Protein AF-A0A7W3NU37-F1 (afdb_monomer_lite)

Foldseek 3Di:
DDPPDDDPPPVVVVVVVVVVVVVVLVVLVVVQVVQQDPLLVVVVVQQQDADPPGDHGVVVVLVDQQPDDDPVSVVVVVVSVVVVVVSVSVVGPSVVADPVRVVVSVPPD

pLDDT: mean 87.88, std 10.72, range [41.28, 96.75]

Radius of gyration: 20.72 Å; chains: 1; bounding box: 55×29×65 Å

Organism: Streptomyces murinus (NCBI:txid33900)

Secondary structure (DSSP, 8-state):
------PPPHHHHHHHHHHHHHHHHHHHHHHHHHHS-HHHHHHHHHTT---TT-SS-HHHHHH---SS-SHHHHHHHHHHHHHHHHT-GGGS--TTS-HHHHHHHHT--

Sequence (109 aa):
MNNRVLLPGVTSLARMVAALRQEENDRLHAALYEVVPYELRTEMVRLLEVPEKKRVSELERLRLGPMRVSGKAMELALDRAREVRGLGAGAADAGRVPAARMTSLAGTG

Structure (mmCIF, N/CA/C/O backbone):
data_AF-A0A7W3NU37-F1
#
_entry.id   AF-A0A7W3NU37-F1
#
loop_
_atom_site.group_PDB
_atom_site.id
_atom_site.type_symbol
_atom_site.label_atom_id
_atom_site.label_alt_id
_atom_site.label_comp_id
_atom_site.label_asym_id
_atom_site.label_entity_id
_atom_site.label_seq_id
_atom_site.pdbx_PDB_ins_code
_atom_site.Cartn_x
_atom_site.Cartn_y
_atom_site.Cartn_z
_atom_site.occupancy
_atom_site.B_iso_or_equiv
_atom_site.auth_seq_id
_atom_site.auth_comp_id
_atom_site.auth_asym_id
_atom_site.auth_atom_id
_atom_site.pdbx_PDB_model_num
ATOM 1 N N . MET A 1 1 ? 36.661 -6.093 -38.176 1.00 41.28 1 MET A N 1
ATOM 2 C CA . MET A 1 1 ? 35.855 -4.853 -38.227 1.00 41.28 1 MET A CA 1
ATOM 3 C C . MET A 1 1 ? 35.397 -4.547 -36.814 1.00 41.28 1 MET A C 1
ATOM 5 O O . MET A 1 1 ? 34.793 -5.403 -36.186 1.00 41.28 1 MET A O 1
ATOM 9 N N . ASN A 1 2 ? 35.813 -3.404 -36.274 1.00 49.44 2 ASN A N 1
ATOM 10 C CA . ASN A 1 2 ? 35.643 -3.064 -34.864 1.00 49.44 2 ASN A CA 1
ATOM 11 C C . ASN A 1 2 ? 34.297 -2.338 -34.695 1.00 49.44 2 ASN A C 1
ATOM 13 O O . ASN A 1 2 ? 34.193 -1.168 -35.061 1.00 49.44 2 ASN A O 1
ATOM 17 N N . ASN A 1 3 ? 33.266 -3.015 -34.180 1.00 55.25 3 ASN A N 1
ATOM 18 C CA . ASN A 1 3 ? 31.967 -2.400 -33.878 1.00 55.25 3 ASN A CA 1
ATOM 19 C C . ASN A 1 3 ? 32.089 -1.521 -32.617 1.00 55.25 3 ASN A C 1
ATOM 21 O O . ASN A 1 3 ? 31.663 -1.898 -31.528 1.00 55.25 3 ASN A O 1
ATOM 25 N N . ARG A 1 4 ? 32.704 -0.338 -32.739 1.00 48.41 4 ARG A N 1
ATOM 26 C CA . ARG A 1 4 ? 32.594 0.704 -31.707 1.00 48.41 4 ARG A CA 1
ATOM 27 C C . ARG A 1 4 ? 31.221 1.350 -31.836 1.00 48.41 4 ARG A C 1
ATOM 29 O O . ARG A 1 4 ? 31.026 2.238 -32.660 1.00 48.41 4 ARG A O 1
ATOM 36 N N . VAL A 1 5 ? 30.273 0.888 -31.028 1.00 66.25 5 VAL A N 1
ATOM 37 C CA . VAL A 1 5 ? 28.987 1.570 -30.871 1.00 66.25 5 VAL A CA 1
ATOM 38 C C . VAL A 1 5 ? 29.257 2.881 -30.135 1.00 66.25 5 VAL A C 1
ATOM 40 O O . VAL A 1 5 ? 29.690 2.874 -28.983 1.00 66.25 5 VAL A O 1
ATOM 43 N N . LEU A 1 6 ? 29.050 4.010 -30.815 1.00 73.25 6 LEU A N 1
ATOM 44 C CA . LEU A 1 6 ? 29.024 5.318 -30.168 1.00 73.25 6 LEU A CA 1
ATOM 45 C C . LEU A 1 6 ? 27.782 5.364 -29.278 1.00 73.25 6 LEU A C 1
ATOM 47 O O . LEU A 1 6 ? 26.655 5.332 -29.772 1.00 73.25 6 LEU A O 1
ATOM 51 N N . LEU A 1 7 ? 27.994 5.398 -27.964 1.00 74.88 7 LEU A N 1
ATOM 52 C CA . LEU A 1 7 ? 26.902 5.593 -27.023 1.00 74.88 7 LEU A CA 1
ATOM 53 C C . LEU A 1 7 ? 26.331 7.005 -27.210 1.00 74.88 7 LEU A C 1
ATOM 55 O O . LEU A 1 7 ? 27.097 7.957 -27.391 1.00 74.88 7 LEU A O 1
ATOM 59 N N . PRO A 1 8 ? 25.001 7.167 -27.160 1.00 81.69 8 PRO A N 1
ATOM 60 C CA . PRO A 1 8 ? 24.405 8.489 -27.163 1.00 81.69 8 PRO A CA 1
ATOM 61 C C . PRO A 1 8 ? 24.831 9.254 -25.903 1.00 81.69 8 PRO A C 1
ATOM 63 O O . PRO A 1 8 ? 25.243 8.658 -24.905 1.00 81.69 8 PRO A O 1
ATOM 66 N N . GLY A 1 9 ? 24.733 10.586 -25.944 1.00 90.12 9 GLY A N 1
ATOM 67 C CA . GLY A 1 9 ? 25.118 11.437 -24.814 1.00 90.12 9 GLY A CA 1
ATOM 68 C C . GLY A 1 9 ? 24.467 10.997 -23.495 1.00 90.12 9 GLY A C 1
ATOM 69 O O . GLY A 1 9 ? 23.363 10.451 -23.488 1.00 90.12 9 GLY A O 1
ATOM 70 N N . VAL A 1 10 ? 25.143 11.255 -22.370 1.00 89.88 10 VAL A N 1
ATOM 71 C CA . VAL A 1 10 ? 24.772 10.762 -21.024 1.00 89.88 10 VAL A CA 1
ATOM 72 C C . VAL A 1 10 ? 23.299 11.009 -20.673 1.00 89.88 10 VAL A C 1
ATOM 74 O O . VAL A 1 10 ? 22.647 10.146 -20.091 1.00 89.88 10 VAL A O 1
ATOM 77 N N . THR A 1 11 ? 22.740 12.151 -21.071 1.00 90.56 11 THR A N 1
ATOM 78 C CA . THR A 1 11 ? 21.328 12.498 -20.841 1.00 90.56 11 THR A CA 1
ATOM 79 C C . THR A 1 11 ? 20.357 11.610 -21.622 1.00 90.56 11 THR A C 1
ATOM 81 O O . THR A 1 11 ? 19.304 11.236 -21.104 1.00 90.56 11 THR A O 1
ATOM 84 N N . SER A 1 12 ? 20.711 11.238 -22.852 1.00 92.00 12 SER A N 1
ATOM 85 C CA . SER A 1 12 ? 19.930 10.322 -23.685 1.00 92.00 12 SER A CA 1
ATOM 86 C C . SER A 1 12 ? 19.976 8.901 -23.120 1.00 92.00 12 SER A C 1
ATOM 88 O O . SER A 1 12 ? 18.936 8.257 -22.973 1.00 92.00 12 SER A O 1
ATOM 90 N N . LEU A 1 13 ? 21.158 8.451 -22.683 1.00 92.44 13 LEU A N 1
ATOM 91 C CA . LEU A 1 13 ? 21.305 7.158 -22.017 1.00 92.44 13 LEU A CA 1
ATOM 92 C C . LEU A 1 13 ? 20.491 7.089 -20.716 1.00 92.44 13 LEU A C 1
ATOM 94 O O . LEU A 1 13 ? 19.758 6.125 -20.505 1.00 92.44 13 LEU A O 1
ATOM 98 N N . ALA A 1 14 ? 20.561 8.125 -19.876 1.00 93.81 14 ALA A N 1
ATOM 99 C CA . ALA A 1 14 ? 19.796 8.191 -18.632 1.00 93.81 14 ALA A CA 1
ATOM 100 C C . ALA A 1 14 ? 18.281 8.094 -18.879 1.00 93.81 14 ALA A C 1
ATOM 102 O O . ALA A 1 14 ? 17.589 7.363 -18.170 1.00 93.81 14 ALA A O 1
ATOM 103 N N . ARG A 1 15 ? 17.771 8.774 -19.915 1.00 94.19 15 ARG A N 1
ATOM 104 C CA . ARG A 1 15 ? 16.354 8.711 -20.300 1.00 94.19 15 ARG A CA 1
ATOM 105 C C . ARG A 1 15 ? 15.943 7.311 -20.757 1.00 94.19 15 ARG A C 1
ATOM 107 O O . ARG A 1 15 ? 14.896 6.836 -20.333 1.00 94.19 15 ARG A O 1
ATOM 114 N N . MET A 1 16 ? 16.757 6.644 -21.577 1.00 94.75 16 MET A N 1
ATOM 115 C CA . MET A 1 16 ? 16.470 5.271 -22.014 1.00 94.75 16 MET A CA 1
ATOM 116 C C . MET A 1 16 ? 16.464 4.287 -20.842 1.00 94.75 16 MET A C 1
ATOM 118 O O . MET A 1 16 ? 15.557 3.467 -20.736 1.00 94.75 16 MET A O 1
ATOM 122 N N . VAL A 1 17 ? 17.429 4.399 -19.925 1.00 94.94 17 VAL A N 1
ATOM 123 C CA . VAL A 1 17 ? 17.467 3.562 -18.716 1.00 94.94 17 VAL A CA 1
ATOM 124 C C . VAL A 1 17 ? 16.243 3.813 -17.834 1.00 94.94 17 VAL A C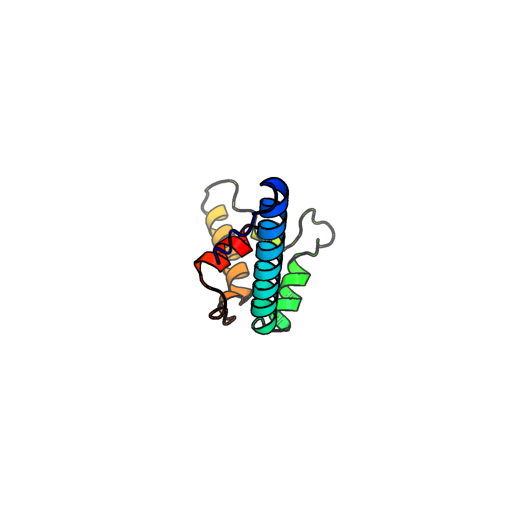 1
ATOM 126 O O . VAL A 1 17 ? 15.669 2.862 -17.311 1.00 94.94 17 VAL A O 1
ATOM 129 N N . ALA A 1 18 ? 15.827 5.071 -17.670 1.00 93.69 18 ALA A N 1
ATOM 130 C CA . ALA A 1 18 ? 14.624 5.408 -16.914 1.00 93.69 18 ALA A CA 1
ATOM 131 C C . ALA A 1 18 ? 13.359 4.819 -17.557 1.00 93.69 18 ALA A C 1
ATOM 133 O O . ALA A 1 18 ? 12.553 4.220 -16.852 1.00 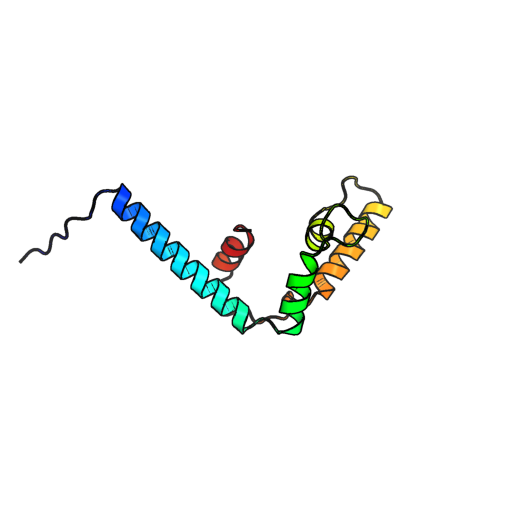93.69 18 ALA A O 1
ATOM 134 N N . ALA A 1 19 ? 13.220 4.924 -18.882 1.00 95.81 19 ALA A N 1
ATOM 135 C CA . ALA A 1 19 ? 12.092 4.354 -19.616 1.00 95.81 19 ALA A CA 1
ATOM 136 C C . ALA A 1 19 ? 12.025 2.827 -19.468 1.00 95.81 19 ALA A C 1
ATOM 138 O O . ALA A 1 19 ? 10.974 2.294 -19.128 1.00 95.81 19 ALA A O 1
ATOM 139 N N . LEU A 1 20 ? 13.159 2.135 -19.624 1.00 95.81 20 LEU A N 1
ATOM 140 C CA . LEU A 1 20 ? 13.217 0.686 -19.435 1.00 95.81 20 LEU A CA 1
ATOM 141 C C . LEU A 1 20 ? 12.852 0.291 -17.998 1.00 95.81 20 LEU A C 1
ATOM 143 O O . LEU A 1 20 ? 12.089 -0.642 -17.786 1.00 95.81 20 LEU A O 1
ATOM 147 N N . ARG A 1 21 ? 13.357 1.016 -16.992 1.00 91.44 21 ARG A N 1
ATOM 148 C CA . ARG A 1 21 ? 12.995 0.761 -15.587 1.00 91.44 21 ARG A CA 1
ATOM 149 C C . ARG A 1 21 ? 11.502 0.947 -15.331 1.00 91.44 21 ARG A C 1
ATOM 151 O O . ARG A 1 21 ? 10.946 0.176 -14.554 1.00 91.44 21 ARG A O 1
ATOM 158 N N . GLN A 1 22 ? 10.882 1.946 -15.957 1.00 92.19 22 GLN A N 1
ATOM 159 C CA . GLN A 1 22 ? 9.442 2.156 -15.855 1.00 92.19 22 GLN A CA 1
ATOM 160 C C . GLN A 1 22 ? 8.678 0.983 -16.472 1.00 92.19 22 GLN A C 1
ATOM 162 O O . GLN A 1 22 ? 7.817 0.417 -15.813 1.00 92.19 22 GLN A O 1
ATOM 167 N N . GLU A 1 23 ? 9.064 0.549 -17.671 1.00 95.44 23 GLU A N 1
ATOM 168 C CA . GLU A 1 23 ? 8.434 -0.589 -18.342 1.00 95.44 23 GLU A CA 1
ATOM 169 C C . GLU A 1 23 ? 8.550 -1.882 -17.515 1.00 95.44 23 GLU A C 1
ATOM 171 O O . GLU A 1 23 ? 7.573 -2.609 -17.344 1.00 95.44 23 GLU A O 1
ATOM 176 N N . GLU A 1 24 ? 9.721 -2.158 -16.931 1.00 92.50 24 GLU A N 1
ATOM 177 C CA . GLU A 1 24 ? 9.886 -3.299 -16.022 1.00 92.50 24 GLU A CA 1
ATOM 178 C C . GLU A 1 24 ? 9.015 -3.178 -14.763 1.00 92.50 24 GLU A C 1
ATOM 180 O O . GLU A 1 24 ? 8.490 -4.181 -14.280 1.00 92.50 24 GLU A O 1
ATOM 185 N N . ASN A 1 25 ? 8.865 -1.973 -14.202 1.00 91.50 25 ASN A N 1
ATOM 186 C CA . ASN A 1 25 ? 7.974 -1.757 -13.061 1.00 91.50 25 ASN A CA 1
ATOM 187 C C . ASN A 1 25 ? 6.517 -2.033 -13.450 1.00 91.50 25 ASN A C 1
ATOM 189 O O . ASN A 1 25 ? 5.834 -2.759 -12.729 1.00 91.50 25 ASN A O 1
ATOM 193 N N . ASP A 1 26 ? 6.069 -1.534 -14.601 1.00 92.94 26 ASP A N 1
ATOM 194 C CA . ASP A 1 26 ? 4.710 -1.747 -15.105 1.00 92.94 26 ASP A CA 1
ATOM 195 C C . ASP A 1 26 ? 4.425 -3.247 -15.305 1.00 92.94 26 ASP A C 1
ATOM 197 O O . ASP A 1 26 ? 3.375 -3.746 -14.895 1.00 92.94 26 ASP A O 1
ATOM 201 N N . ARG A 1 27 ? 5.392 -4.012 -15.835 1.00 92.88 27 ARG A N 1
ATOM 202 C CA . ARG A 1 27 ? 5.269 -5.477 -15.963 1.00 92.88 27 ARG A CA 1
ATOM 203 C C . ARG A 1 27 ? 5.162 -6.187 -14.613 1.00 92.88 27 ARG A C 1
ATOM 205 O O . ARG A 1 27 ? 4.416 -7.160 -14.500 1.00 92.88 27 ARG A O 1
ATOM 212 N N . LEU A 1 28 ? 5.878 -5.727 -13.586 1.00 92.56 28 LEU A N 1
ATOM 213 C CA . LEU A 1 28 ? 5.753 -6.289 -12.237 1.00 92.56 28 LEU A CA 1
ATOM 214 C C . LEU A 1 28 ? 4.404 -5.942 -11.597 1.00 92.56 28 LEU A C 1
ATOM 216 O O . LEU A 1 28 ? 3.804 -6.807 -10.963 1.00 92.56 28 LEU A O 1
ATOM 220 N N . HIS A 1 29 ? 3.899 -4.722 -11.797 1.00 91.44 29 HIS A N 1
ATOM 221 C CA . HIS A 1 29 ? 2.550 -4.347 -11.372 1.00 91.44 29 HIS A CA 1
ATOM 222 C C . HIS A 1 29 ? 1.484 -5.212 -12.051 1.00 91.44 29 HIS A C 1
ATOM 224 O O . HIS A 1 29 ? 0.589 -5.709 -11.370 1.00 91.44 29 HIS A O 1
ATOM 230 N N . ALA A 1 30 ? 1.612 -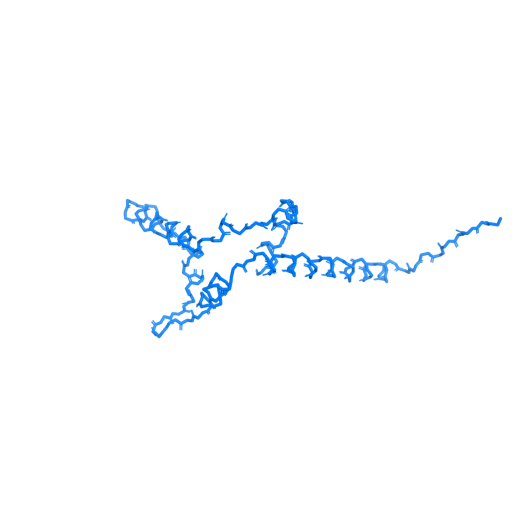5.459 -13.357 1.00 92.38 30 ALA A N 1
ATOM 231 C CA . ALA A 1 30 ? 0.718 -6.356 -14.083 1.00 92.38 30 ALA A CA 1
ATOM 232 C C . ALA A 1 30 ? 0.784 -7.790 -13.534 1.00 92.38 30 ALA A C 1
ATOM 234 O O . ALA A 1 30 ? -0.248 -8.397 -13.269 1.00 92.38 30 ALA A O 1
ATOM 235 N N . ALA A 1 31 ? 1.985 -8.315 -13.272 1.00 91.50 31 ALA A N 1
ATOM 236 C CA . ALA A 1 31 ? 2.145 -9.642 -12.679 1.00 91.50 31 ALA A CA 1
ATOM 237 C C . ALA A 1 31 ? 1.484 -9.760 -11.293 1.00 91.50 31 ALA A C 1
ATOM 239 O O . ALA A 1 31 ? 0.897 -10.798 -10.998 1.00 91.50 31 ALA A O 1
ATOM 240 N N . LEU A 1 32 ? 1.549 -8.712 -10.461 1.00 90.50 32 LEU A N 1
ATOM 241 C CA . LEU A 1 32 ? 0.830 -8.665 -9.182 1.00 90.50 32 LEU A CA 1
ATOM 242 C C . LEU A 1 32 ? -0.682 -8.600 -9.390 1.00 90.50 32 LEU A C 1
ATOM 244 O O . LEU A 1 32 ? -1.424 -9.297 -8.709 1.00 90.50 32 LEU A O 1
ATOM 248 N N . TYR A 1 33 ? -1.147 -7.785 -10.333 1.00 91.06 33 TYR A N 1
ATOM 249 C CA . TYR A 1 33 ? -2.571 -7.640 -10.608 1.00 91.06 33 TYR A CA 1
ATOM 250 C C . TYR A 1 33 ? -3.233 -8.980 -10.962 1.00 91.06 33 TYR A C 1
ATOM 252 O O . TYR A 1 33 ? -4.320 -9.266 -10.460 1.00 91.06 33 TYR A O 1
ATOM 260 N N . GLU A 1 34 ? -2.558 -9.808 -11.765 1.00 91.06 34 GLU A N 1
ATOM 261 C CA . GLU A 1 34 ? -3.041 -11.131 -12.185 1.00 91.06 34 GLU A CA 1
ATOM 262 C C . GLU A 1 34 ? -3.228 -12.112 -11.017 1.00 91.06 34 GLU A C 1
ATOM 264 O O . GLU A 1 34 ? -4.174 -12.896 -11.016 1.00 91.06 34 GLU A O 1
ATOM 269 N N . VAL A 1 35 ? -2.352 -12.070 -10.007 1.00 90.94 35 VAL A N 1
ATOM 270 C CA . VAL A 1 35 ? -2.379 -13.020 -8.876 1.00 90.94 35 VAL A CA 1
ATOM 271 C C . VAL A 1 35 ? -3.254 -12.560 -7.709 1.00 90.94 35 VAL A C 1
ATOM 273 O O . VAL A 1 35 ? -3.548 -13.345 -6.809 1.00 90.94 35 VAL A O 1
ATOM 276 N N . VAL A 1 36 ? -3.669 -11.292 -7.693 1.00 91.38 36 VAL A N 1
ATOM 277 C CA . VAL A 1 36 ? -4.514 -10.729 -6.632 1.00 91.38 36 VAL A CA 1
ATOM 278 C C . VAL A 1 36 ? -5.988 -11.048 -6.927 1.00 91.38 36 VAL A C 1
ATOM 280 O O . VAL A 1 36 ? -6.488 -10.648 -7.977 1.00 91.38 36 VAL A O 1
ATOM 283 N N . PRO A 1 37 ? -6.728 -11.712 -6.016 1.00 91.75 37 PRO A N 1
ATOM 284 C CA . PRO A 1 37 ? -8.151 -12.003 -6.207 1.00 91.75 37 PRO A CA 1
ATOM 285 C C . PRO A 1 37 ? -9.000 -10.749 -6.443 1.00 91.75 37 PRO A C 1
ATOM 287 O O . PRO A 1 37 ? -8.697 -9.667 -5.936 1.00 91.75 37 PRO A O 1
ATOM 290 N N . TYR A 1 38 ? -10.101 -10.890 -7.184 1.00 92.00 38 TYR A N 1
ATOM 291 C CA . TYR A 1 38 ? -10.983 -9.768 -7.520 1.00 92.00 38 TYR A CA 1
ATOM 292 C C . TYR A 1 38 ? -11.558 -9.071 -6.279 1.00 92.00 38 TYR A C 1
ATOM 294 O O . TYR A 1 38 ? -11.634 -7.841 -6.227 1.00 92.00 38 TYR A O 1
ATOM 302 N N . GLU A 1 39 ? -11.916 -9.853 -5.267 1.00 92.56 39 GLU A N 1
ATOM 303 C CA . GLU A 1 39 ? -12.453 -9.382 -3.996 1.00 92.56 39 GLU A CA 1
ATOM 304 C C . GLU A 1 39 ? -11.428 -8.496 -3.290 1.00 92.56 39 GLU A C 1
ATOM 306 O O . GLU A 1 39 ? -11.746 -7.382 -2.879 1.00 92.56 39 GLU A O 1
ATOM 311 N N . LEU A 1 40 ? -10.171 -8.948 -3.246 1.00 92.94 40 LEU A N 1
ATOM 312 C CA . LEU A 1 40 ? -9.069 -8.185 -2.676 1.00 92.94 40 LEU A CA 1
ATOM 313 C C . LEU A 1 40 ? -8.814 -6.899 -3.468 1.00 92.94 40 LEU A C 1
ATOM 315 O O . LEU A 1 40 ? -8.664 -5.842 -2.866 1.00 92.94 40 LEU A O 1
ATOM 319 N N . ARG A 1 41 ? -8.823 -6.945 -4.807 1.00 92.56 41 ARG A N 1
ATOM 320 C CA . ARG A 1 41 ? -8.681 -5.730 -5.633 1.00 92.56 41 ARG A CA 1
ATOM 321 C C . ARG A 1 41 ? -9.770 -4.705 -5.326 1.00 92.56 41 ARG A C 1
ATOM 323 O O . ARG A 1 41 ? -9.471 -3.525 -5.169 1.00 92.56 41 ARG A O 1
ATOM 330 N N . THR A 1 42 ? -11.016 -5.160 -5.221 1.00 94.06 42 THR A N 1
ATOM 331 C CA . THR A 1 42 ? -12.162 -4.299 -4.907 1.00 94.06 42 THR A CA 1
ATOM 332 C C . THR A 1 42 ? -12.005 -3.674 -3.526 1.00 94.06 42 THR A C 1
ATOM 334 O O . THR A 1 42 ? -12.200 -2.471 -3.366 1.00 94.06 42 THR A O 1
ATOM 337 N N . GLU A 1 43 ? -11.589 -4.467 -2.541 1.00 94.06 43 GLU A N 1
ATOM 338 C CA . GLU A 1 43 ? -11.349 -3.977 -1.188 1.00 94.06 43 GLU A CA 1
ATOM 339 C C . GLU A 1 43 ? -10.194 -2.967 -1.141 1.00 94.06 43 GLU A C 1
ATOM 341 O O . GLU A 1 43 ? -10.323 -1.920 -0.514 1.00 94.06 43 GLU A O 1
ATOM 346 N N . MET A 1 44 ? -9.101 -3.197 -1.880 1.00 93.38 44 MET A N 1
ATOM 347 C CA . MET A 1 44 ? -8.001 -2.228 -1.978 1.00 93.38 44 MET A CA 1
ATOM 348 C C . MET A 1 44 ? -8.453 -0.885 -2.564 1.00 93.38 44 MET A C 1
ATOM 350 O O . MET A 1 44 ? -8.010 0.159 -2.091 1.00 93.38 44 MET A O 1
ATOM 354 N N . VAL A 1 45 ? -9.340 -0.893 -3.565 1.00 95.12 45 VAL A N 1
ATOM 355 C CA . VAL A 1 45 ? -9.905 0.342 -4.134 1.00 95.12 45 VAL A CA 1
ATOM 356 C C . VAL A 1 45 ? -10.798 1.053 -3.118 1.00 95.12 45 VAL A C 1
ATOM 358 O O . VAL A 1 45 ? -10.668 2.263 -2.950 1.00 95.12 45 VAL A O 1
ATOM 361 N N . ARG A 1 46 ? -11.644 0.318 -2.385 1.00 95.38 46 ARG A N 1
ATOM 362 C CA . ARG A 1 46 ? -12.492 0.891 -1.324 1.00 95.38 46 ARG A CA 1
ATOM 363 C C . ARG A 1 46 ? -11.686 1.583 -0.236 1.00 95.38 46 ARG A C 1
ATOM 365 O O . ARG A 1 46 ? -12.127 2.597 0.294 1.00 95.38 46 ARG A O 1
ATOM 372 N N . LEU A 1 47 ? -10.481 1.095 0.069 1.00 95.75 47 LEU A N 1
ATOM 373 C CA . LEU A 1 47 ? -9.628 1.746 1.063 1.00 95.75 47 LEU A CA 1
ATOM 374 C C . LEU A 1 47 ? -9.239 3.186 0.680 1.00 95.75 47 LEU A C 1
ATOM 376 O O . LEU A 1 47 ? -8.841 3.963 1.547 1.00 95.75 47 LEU A O 1
ATOM 380 N N . LEU A 1 48 ? -9.341 3.559 -0.598 1.00 95.94 48 LEU A N 1
ATOM 381 C CA . LEU A 1 48 ? -9.064 4.916 -1.070 1.00 95.94 48 LEU A CA 1
ATOM 382 C C . LEU A 1 48 ? -10.224 5.887 -0.810 1.00 95.94 48 LEU A C 1
ATOM 384 O O . LEU A 1 48 ? -10.027 7.100 -0.888 1.00 95.94 48 LEU A O 1
ATOM 388 N N . GLU A 1 49 ? -11.413 5.383 -0.478 1.00 96.12 49 GLU A N 1
ATOM 389 C CA . GLU A 1 49 ? -12.583 6.207 -0.196 1.00 96.12 49 GLU A CA 1
ATOM 390 C C . GLU A 1 49 ? -12.421 6.965 1.126 1.00 96.12 49 GLU A C 1
ATOM 392 O O . GLU A 1 49 ? -11.874 6.458 2.109 1.00 96.12 49 GLU A O 1
ATOM 397 N N . VAL A 1 50 ? -12.919 8.203 1.150 1.00 96.75 50 VAL A N 1
ATOM 398 C CA . VAL A 1 50 ? -13.050 9.005 2.370 1.00 96.75 50 VAL A CA 1
ATOM 399 C C . VAL A 1 50 ? -14.500 8.892 2.835 1.00 96.75 50 VAL A C 1
ATOM 401 O O . VAL A 1 50 ? -15.381 9.435 2.163 1.00 96.75 50 VAL A O 1
ATOM 404 N N . PRO A 1 51 ? -14.780 8.216 3.965 1.00 93.31 51 PRO A N 1
ATOM 405 C CA . P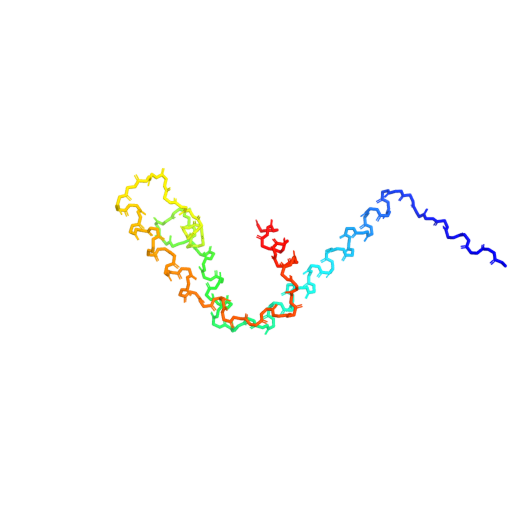RO A 1 51 ? -16.147 8.094 4.450 1.00 93.31 51 PRO A CA 1
ATOM 406 C C . PRO A 1 51 ? -16.753 9.455 4.783 1.00 93.31 51 PRO A C 1
ATOM 408 O O . PRO A 1 51 ? -16.047 10.400 5.161 1.00 93.31 51 PRO A O 1
ATOM 411 N N . GLU A 1 52 ? -18.082 9.541 4.738 1.00 93.56 52 GLU A N 1
ATOM 412 C CA . GLU A 1 52 ? -18.780 10.753 5.153 1.00 93.56 52 GLU A CA 1
ATOM 413 C C . GLU A 1 52 ? -18.340 11.196 6.554 1.00 93.56 52 GLU A C 1
ATOM 415 O O . GLU A 1 52 ? -18.232 10.403 7.494 1.00 93.56 52 GLU A O 1
ATOM 420 N N . LYS A 1 53 ? -18.104 12.505 6.701 1.00 92.94 53 LYS A N 1
ATOM 421 C CA . LYS A 1 53 ? -17.681 13.141 7.961 1.00 92.94 53 LYS A CA 1
ATOM 422 C C . LYS A 1 53 ? -16.285 12.711 8.448 1.00 92.94 53 LYS A C 1
ATOM 424 O O . LYS A 1 53 ? -15.918 13.024 9.583 1.00 92.94 53 LYS A O 1
ATOM 429 N N . LYS A 1 54 ? -15.481 12.039 7.617 1.00 93.56 54 LYS A N 1
ATOM 430 C CA . LYS A 1 54 ? -14.050 11.792 7.860 1.00 93.56 54 LYS A CA 1
ATOM 431 C C . LYS A 1 54 ? -13.189 12.723 7.004 1.00 93.56 54 LYS A C 1
ATOM 433 O O . LYS A 1 54 ? -13.648 13.300 6.027 1.00 93.56 54 LYS A O 1
ATOM 438 N N . ARG A 1 55 ? -11.936 12.917 7.428 1.00 93.69 55 ARG A N 1
ATOM 439 C CA . ARG A 1 55 ? -10.946 13.771 6.738 1.00 93.69 55 ARG A CA 1
ATOM 440 C C . ARG A 1 55 ? -9.892 12.985 5.964 1.00 93.69 55 ARG A C 1
ATOM 442 O O . ARG A 1 55 ? -9.140 13.580 5.205 1.00 93.69 55 ARG A O 1
ATOM 449 N N . VAL A 1 56 ? -9.797 11.687 6.220 1.00 94.88 56 VAL A N 1
ATOM 450 C CA . VAL A 1 56 ? -8.772 10.800 5.671 1.00 94.88 56 VAL A CA 1
ATOM 451 C C . VAL A 1 56 ? -9.445 9.532 5.175 1.00 94.88 56 VAL A C 1
ATOM 453 O O . VAL A 1 56 ? -10.501 9.161 5.698 1.00 94.88 56 VAL A O 1
ATOM 456 N N . SER A 1 57 ? -8.843 8.898 4.173 1.00 96.44 57 SER A N 1
ATOM 457 C CA . SER A 1 57 ? -9.320 7.620 3.659 1.00 96.44 57 SER A CA 1
ATOM 458 C C . SER A 1 57 ? -9.105 6.497 4.669 1.00 96.44 57 SER A C 1
ATOM 460 O O . SER A 1 57 ? -8.340 6.631 5.634 1.00 96.44 57 SER A O 1
ATOM 462 N N . GLU A 1 58 ? -9.764 5.367 4.437 1.00 95.56 58 GLU A N 1
ATOM 463 C CA . GLU A 1 58 ? -9.547 4.153 5.224 1.00 95.56 58 GLU A CA 1
ATOM 464 C C . GLU A 1 58 ? -8.072 3.710 5.158 1.00 95.56 58 GLU A C 1
ATOM 466 O O . GLU A 1 58 ? -7.479 3.384 6.187 1.00 95.56 58 GLU A O 1
ATOM 471 N N . LEU A 1 59 ? -7.440 3.794 3.978 1.00 95.19 59 LEU A N 1
ATOM 472 C CA . LEU A 1 59 ? -6.018 3.502 3.782 1.00 95.19 59 LEU A CA 1
ATOM 473 C C . LEU A 1 59 ? -5.138 4.391 4.663 1.00 95.19 59 LEU A C 1
ATOM 475 O O . LEU A 1 59 ? -4.241 3.897 5.346 1.00 95.19 59 LEU A O 1
ATOM 479 N N . GLU A 1 60 ? -5.394 5.697 4.668 1.00 94.44 60 GLU A N 1
ATOM 480 C CA . GLU A 1 60 ? -4.612 6.636 5.467 1.00 94.44 60 GLU A CA 1
ATOM 481 C C . GLU A 1 60 ? -4.822 6.396 6.969 1.00 94.44 60 GLU A C 1
ATOM 483 O O . GLU A 1 60 ? -3.851 6.381 7.725 1.00 94.44 60 GLU A O 1
ATOM 488 N N . ARG A 1 61 ? -6.048 6.076 7.417 1.00 93.38 61 ARG A N 1
ATOM 489 C CA . ARG A 1 61 ? -6.281 5.644 8.808 1.00 93.38 61 ARG A CA 1
ATOM 490 C C . ARG A 1 61 ? -5.432 4.419 9.161 1.00 93.38 61 ARG A C 1
ATOM 492 O O . ARG A 1 61 ? -4.833 4.389 10.234 1.00 93.38 61 ARG A O 1
ATOM 499 N N . LEU A 1 62 ? -5.381 3.412 8.289 1.00 93.69 62 LEU A N 1
ATOM 500 C CA . LEU A 1 62 ? -4.606 2.192 8.531 1.00 93.69 62 LEU A CA 1
ATOM 501 C C . LEU A 1 62 ? -3.088 2.451 8.543 1.00 93.69 62 LEU A C 1
ATOM 503 O O . LEU A 1 62 ? -2.359 1.758 9.262 1.00 93.69 62 LEU A O 1
ATOM 507 N N . ARG A 1 63 ? -2.601 3.454 7.800 1.00 89.88 63 ARG A N 1
ATOM 508 C CA . ARG A 1 63 ? -1.185 3.869 7.787 1.00 89.88 63 ARG A CA 1
ATOM 509 C C . ARG A 1 63 ? -0.784 4.667 9.026 1.00 89.88 63 ARG A C 1
ATOM 511 O O . ARG A 1 63 ? 0.337 4.504 9.508 1.00 89.88 63 ARG A O 1
ATOM 518 N N . LEU A 1 64 ? -1.677 5.501 9.556 1.00 86.62 64 LEU A N 1
ATOM 519 C CA . LEU A 1 64 ? -1.391 6.358 10.705 1.00 86.62 64 LEU A CA 1
ATOM 520 C C . LEU A 1 64 ? -1.254 5.534 11.997 1.00 86.62 64 LEU A C 1
ATOM 522 O O . LEU A 1 64 ? -2.207 4.959 12.521 1.00 86.62 64 LEU A O 1
ATOM 526 N N . GLY A 1 65 ? -0.029 5.474 12.523 1.00 74.31 65 GLY A N 1
ATOM 527 C CA . GLY A 1 65 ? 0.273 4.837 13.804 1.00 74.31 65 GLY A CA 1
ATOM 528 C C . GLY A 1 65 ? -0.171 5.669 15.019 1.00 74.31 65 GLY A C 1
ATOM 529 O O . GLY A 1 65 ? -0.496 6.853 14.894 1.00 74.31 65 GLY A O 1
ATOM 530 N N . PRO A 1 66 ? -0.165 5.078 16.227 1.00 73.69 66 PRO A N 1
ATOM 531 C CA . PRO A 1 66 ? -0.471 5.806 17.454 1.00 73.69 66 PRO A CA 1
ATOM 532 C C . PRO A 1 66 ? 0.553 6.923 17.707 1.00 73.69 66 PRO A C 1
ATOM 534 O O . PRO A 1 66 ? 1.756 6.678 17.736 1.00 73.69 66 PRO A O 1
ATOM 537 N N . MET A 1 67 ? 0.081 8.147 17.961 1.00 76.12 67 MET A N 1
ATOM 538 C CA . MET A 1 67 ? 0.957 9.299 18.243 1.00 76.12 67 MET A CA 1
ATOM 539 C C . MET A 1 67 ? 1.530 9.315 19.674 1.00 76.12 67 MET A C 1
ATOM 541 O O . MET A 1 67 ? 2.402 10.124 19.981 1.00 76.12 67 MET A O 1
ATOM 545 N N . ARG A 1 68 ? 1.034 8.457 20.576 1.00 80.00 68 ARG A N 1
ATOM 546 C CA . ARG A 1 68 ? 1.487 8.346 21.973 1.00 80.00 68 ARG A CA 1
ATOM 547 C C . ARG A 1 68 ? 1.508 6.888 22.419 1.00 80.00 68 ARG A C 1
ATOM 549 O O . ARG A 1 68 ? 0.613 6.129 22.060 1.00 80.00 68 ARG A O 1
ATOM 556 N N . VAL A 1 69 ? 2.487 6.520 23.244 1.00 82.94 69 VAL A N 1
ATOM 557 C CA . VAL A 1 69 ? 2.596 5.173 23.822 1.00 82.94 69 VAL A CA 1
ATOM 558 C C . VAL A 1 69 ? 1.798 5.118 25.126 1.00 82.94 69 VAL A C 1
ATOM 560 O O . VAL A 1 69 ? 2.128 5.788 26.099 1.00 82.94 69 VAL A O 1
ATOM 563 N N . SER A 1 70 ? 0.722 4.334 25.133 1.00 90.88 70 SER A N 1
ATOM 564 C CA . SER A 1 70 ? -0.095 4.017 26.309 1.00 90.88 70 SER A CA 1
ATOM 565 C C . SER A 1 70 ? -0.718 2.630 26.139 1.00 90.88 70 SER A C 1
ATOM 567 O O . SER A 1 70 ? -0.761 2.109 25.023 1.00 90.88 70 SER A O 1
ATOM 569 N N . GLY A 1 71 ? -1.243 2.038 27.217 1.00 91.38 71 GLY A N 1
ATOM 570 C CA . GLY A 1 71 ? -1.951 0.753 27.130 1.00 91.38 71 GLY A CA 1
ATOM 571 C C . GLY A 1 71 ? -3.108 0.792 26.124 1.00 91.38 71 GLY A C 1
ATOM 572 O O . GLY A 1 71 ? -3.209 -0.082 25.267 1.00 91.38 71 GLY A O 1
ATOM 573 N N . LYS A 1 72 ? -3.911 1.868 26.139 1.00 90.81 72 LYS A N 1
ATOM 574 C CA . LYS A 1 72 ? -5.009 2.043 25.176 1.00 90.81 72 LYS A CA 1
ATOM 575 C C . LYS A 1 72 ? -4.512 2.232 23.742 1.00 90.81 72 LYS A C 1
ATOM 577 O O . LYS A 1 72 ? -5.114 1.715 22.809 1.00 90.81 72 LYS A O 1
ATOM 582 N N . ALA A 1 73 ? -3.410 2.957 23.556 1.00 91.12 73 ALA A N 1
ATOM 583 C CA . ALA A 1 73 ? -2.815 3.127 22.235 1.00 91.12 73 ALA A CA 1
ATOM 584 C C . ALA A 1 73 ? -2.255 1.807 21.679 1.00 91.12 73 ALA A C 1
ATOM 586 O O . ALA A 1 73 ? -2.326 1.580 20.473 1.00 91.12 73 ALA A O 1
ATOM 587 N N . MET A 1 74 ? -1.744 0.927 22.546 1.00 91.12 74 MET A N 1
ATOM 588 C CA . MET A 1 74 ? -1.289 -0.409 22.162 1.00 91.12 74 MET A CA 1
ATOM 589 C C . MET A 1 74 ? -2.455 -1.298 21.715 1.00 91.12 74 MET A C 1
ATOM 591 O O . MET A 1 74 ? -2.356 -1.949 20.681 1.00 91.12 74 MET A O 1
ATOM 595 N N . GLU A 1 75 ? -3.572 -1.285 22.448 1.00 92.81 75 GLU A N 1
ATOM 596 C CA . GLU A 1 75 ? -4.795 -2.010 22.072 1.00 92.81 75 GLU A CA 1
ATOM 597 C C . GLU A 1 75 ? -5.272 -1.600 20.669 1.00 92.81 75 GLU A C 1
ATOM 599 O O . GLU A 1 75 ? -5.395 -2.446 19.786 1.00 92.81 75 GLU A O 1
ATOM 604 N N . LEU A 1 76 ? -5.397 -0.291 20.418 1.00 91.19 76 LEU A N 1
ATOM 605 C CA . LEU A 1 76 ? -5.785 0.240 19.106 1.00 91.19 76 LEU A CA 1
ATOM 606 C C . LEU A 1 76 ? -4.779 -0.116 18.000 1.00 91.19 76 LEU A C 1
ATOM 608 O O . LEU A 1 76 ? -5.165 -0.362 16.858 1.00 91.19 76 LEU A O 1
ATOM 612 N N . ALA A 1 77 ? -3.481 -0.148 18.313 1.00 91.38 77 ALA A N 1
ATOM 613 C CA . ALA A 1 77 ? -2.459 -0.543 17.350 1.00 91.38 77 ALA A CA 1
ATOM 614 C C . ALA A 1 77 ? -2.568 -2.026 16.964 1.00 91.38 77 ALA A C 1
ATOM 616 O O . ALA A 1 77 ? -2.355 -2.359 15.797 1.00 91.38 77 ALA A O 1
ATOM 617 N N . LEU A 1 78 ? -2.907 -2.898 17.918 1.00 93.06 78 LEU A N 1
ATOM 618 C CA . LEU A 1 78 ? -3.139 -4.319 17.667 1.00 93.06 78 LEU A CA 1
ATOM 619 C C . LEU A 1 78 ? -4.420 -4.547 16.865 1.00 93.06 78 LEU A C 1
ATOM 621 O O . LEU A 1 78 ? -4.393 -5.343 15.930 1.00 93.06 78 LEU A O 1
ATOM 625 N N . ASP A 1 79 ? -5.503 -3.833 17.169 1.00 93.69 79 ASP A N 1
ATOM 626 C CA . ASP A 1 79 ? -6.747 -3.920 16.397 1.00 93.69 79 ASP A CA 1
ATOM 627 C C . ASP A 1 79 ? -6.536 -3.479 14.948 1.00 93.69 79 ASP A C 1
ATOM 629 O O . ASP A 1 79 ? -6.851 -4.227 14.025 1.00 93.69 79 ASP A O 1
ATOM 633 N N . ARG A 1 80 ? -5.842 -2.359 14.730 1.00 93.81 80 ARG A N 1
ATOM 634 C CA . ARG A 1 80 ? -5.431 -1.926 13.387 1.00 93.81 80 ARG A CA 1
ATOM 635 C C . ARG A 1 80 ? -4.562 -2.970 12.679 1.00 93.81 80 ARG A C 1
ATOM 637 O O . ARG A 1 80 ? -4.725 -3.206 11.487 1.00 93.81 80 ARG A O 1
ATOM 644 N N . ALA A 1 81 ? -3.634 -3.618 13.386 1.00 93.00 81 ALA A N 1
ATOM 645 C CA . ALA A 1 81 ? -2.820 -4.686 12.802 1.00 93.00 81 ALA A CA 1
ATOM 646 C C . ALA A 1 81 ? -3.659 -5.925 12.432 1.00 93.00 81 ALA A C 1
ATOM 648 O O . ALA A 1 81 ? -3.353 -6.594 11.441 1.00 93.00 81 ALA A O 1
ATOM 649 N N . ARG A 1 82 ? -4.718 -6.229 13.197 1.00 94.75 82 ARG A N 1
ATOM 650 C CA . ARG A 1 82 ? -5.703 -7.263 12.845 1.00 94.75 82 ARG A CA 1
ATOM 651 C C . ARG A 1 82 ? -6.512 -6.856 11.617 1.00 94.75 82 ARG A C 1
ATOM 653 O O . ARG A 1 82 ? -6.658 -7.695 10.738 1.00 94.75 82 ARG A O 1
ATOM 660 N N . GLU A 1 83 ? -6.955 -5.601 11.517 1.00 95.00 83 GLU A N 1
ATOM 661 C CA . GLU A 1 83 ? -7.648 -5.068 10.331 1.00 95.00 83 GLU A CA 1
ATOM 662 C C . GLU A 1 83 ? -6.784 -5.225 9.072 1.00 95.00 83 GLU A C 1
ATOM 664 O O . GLU A 1 83 ? -7.214 -5.851 8.107 1.00 95.00 83 GLU A O 1
ATOM 669 N N . VAL A 1 84 ? -5.525 -4.765 9.107 1.00 93.38 84 VAL A N 1
ATOM 670 C CA . VAL A 1 84 ? -4.588 -4.899 7.974 1.00 93.38 84 VAL A CA 1
ATOM 671 C 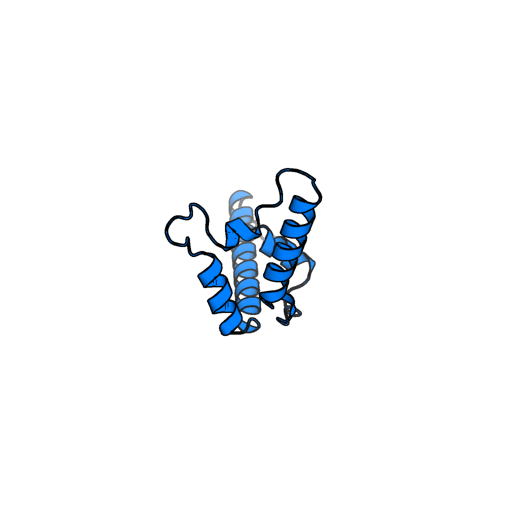C . VAL A 1 84 ? -4.372 -6.365 7.590 1.00 93.38 84 VAL A C 1
ATOM 673 O O . VAL A 1 84 ? -4.353 -6.698 6.407 1.00 93.38 84 VAL A O 1
ATOM 676 N N . ARG A 1 85 ? -4.227 -7.263 8.572 1.00 92.38 85 ARG A N 1
ATOM 677 C CA . ARG A 1 85 ? -4.091 -8.704 8.306 1.00 92.38 85 ARG A CA 1
ATOM 678 C C . ARG A 1 85 ? -5.377 -9.295 7.716 1.00 92.38 85 ARG A C 1
ATOM 680 O O . ARG A 1 85 ? -5.298 -10.170 6.857 1.00 92.38 85 ARG A O 1
ATOM 687 N N . GLY A 1 86 ? -6.533 -8.807 8.161 1.00 93.44 86 GLY A N 1
ATOM 688 C CA . GLY A 1 86 ? -7.862 -9.199 7.695 1.00 93.44 86 GLY A CA 1
ATOM 689 C C . GLY A 1 86 ? -8.136 -8.854 6.232 1.00 93.44 86 GLY A C 1
ATOM 690 O O . GLY A 1 86 ? -8.962 -9.518 5.618 1.00 93.44 86 GLY A O 1
ATOM 691 N N . LEU A 1 87 ? -7.390 -7.909 5.643 1.00 92.44 87 LEU A N 1
ATOM 692 C CA . LEU A 1 87 ? -7.452 -7.625 4.204 1.00 92.44 87 LEU A CA 1
ATOM 693 C C . LEU A 1 87 ? -7.050 -8.836 3.348 1.00 92.44 87 LEU A C 1
ATOM 695 O O . LEU A 1 87 ? -7.384 -8.887 2.176 1.00 92.44 87 LEU A O 1
ATOM 699 N N . GLY A 1 88 ? -6.305 -9.808 3.888 1.00 90.44 88 GLY A N 1
ATOM 700 C CA . GLY A 1 88 ?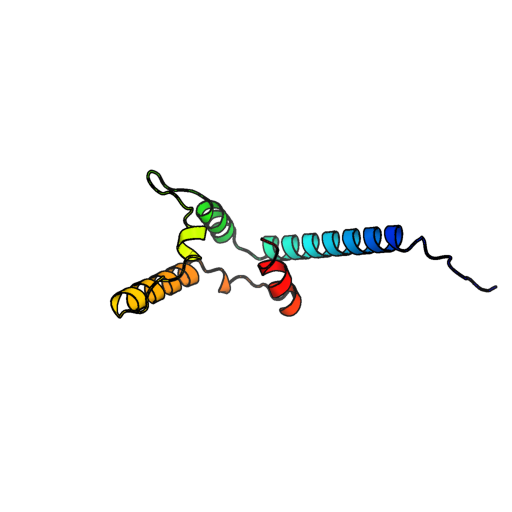 -5.973 -11.039 3.161 1.00 90.44 88 GLY A CA 1
ATOM 701 C C . GLY A 1 88 ? -4.905 -10.884 2.070 1.00 90.44 88 GLY A C 1
ATOM 702 O O . GLY A 1 88 ? -4.581 -11.858 1.396 1.00 90.44 88 GLY A O 1
ATOM 703 N N . ALA A 1 89 ? -4.285 -9.706 1.932 1.00 88.38 89 ALA A N 1
ATOM 704 C CA . ALA A 1 89 ? -3.240 -9.451 0.935 1.00 88.38 89 ALA A CA 1
ATOM 705 C C . ALA A 1 89 ? -2.024 -10.387 1.037 1.00 88.38 89 ALA A C 1
ATOM 707 O O . ALA A 1 89 ? -1.395 -10.689 0.028 1.00 88.38 89 ALA A O 1
ATOM 708 N N . GLY A 1 90 ? -1.725 -10.899 2.235 1.00 85.94 90 GLY A N 1
ATOM 709 C CA . GLY A 1 90 ? -0.638 -11.859 2.443 1.00 85.94 90 GLY A CA 1
ATOM 710 C C . GLY A 1 90 ? -0.886 -13.256 1.861 1.00 85.94 90 GLY A C 1
ATOM 711 O O . GLY A 1 90 ? 0.038 -14.060 1.854 1.00 85.94 90 GLY A O 1
ATOM 712 N N . ALA A 1 91 ? -2.104 -13.559 1.398 1.00 84.69 91 ALA A N 1
ATOM 713 C CA . ALA A 1 91 ? -2.433 -14.832 0.757 1.00 84.69 91 ALA A CA 1
ATOM 714 C C . ALA A 1 91 ? -2.253 -14.809 -0.773 1.00 84.69 91 ALA A C 1
ATOM 716 O O . ALA A 1 91 ? -2.312 -15.864 -1.400 1.00 84.69 91 ALA A O 1
ATOM 717 N N . ALA A 1 92 ? -2.050 -13.634 -1.380 1.00 86.69 92 ALA A N 1
ATOM 718 C CA . ALA A 1 92 ? -1.788 -13.533 -2.812 1.00 86.69 92 ALA A CA 1
ATOM 719 C C . ALA A 1 92 ? -0.409 -14.131 -3.143 1.00 86.69 92 ALA A C 1
ATOM 721 O O . ALA A 1 92 ? 0.593 -13.778 -2.513 1.00 86.69 92 ALA A O 1
ATOM 722 N N . ASP A 1 93 ? -0.347 -15.015 -4.142 1.00 86.69 93 ASP A N 1
ATOM 723 C CA . ASP A 1 93 ? 0.911 -15.623 -4.583 1.00 86.69 93 ASP A CA 1
ATOM 724 C C . ASP A 1 93 ? 1.740 -14.626 -5.403 1.00 86.69 93 ASP A C 1
ATOM 726 O O . ASP A 1 93 ? 1.716 -14.592 -6.633 1.00 86.69 93 ASP A O 1
ATOM 730 N N . ALA A 1 94 ? 2.502 -13.795 -4.697 1.00 85.19 94 ALA A N 1
ATOM 731 C CA . ALA A 1 94 ? 3.428 -12.843 -5.292 1.00 85.19 94 ALA A CA 1
ATOM 732 C C . ALA A 1 94 ? 4.785 -13.471 -5.676 1.00 85.19 94 ALA A C 1
ATOM 734 O O . ALA A 1 94 ? 5.734 -12.728 -5.927 1.00 85.19 94 ALA A O 1
ATOM 735 N N . GLY A 1 95 ? 4.916 -14.805 -5.745 1.00 85.56 95 GLY A N 1
ATOM 736 C CA . GLY A 1 95 ? 6.190 -15.494 -6.006 1.00 85.56 95 GLY A CA 1
ATOM 737 C C . GLY A 1 95 ? 6.869 -15.107 -7.326 1.00 85.56 95 GLY A C 1
ATOM 738 O O . GLY A 1 95 ? 8.088 -15.211 -7.463 1.00 85.56 95 GLY A O 1
ATOM 739 N N . ARG A 1 96 ? 6.100 -14.581 -8.288 1.00 84.44 96 ARG A N 1
ATOM 740 C CA . ARG A 1 96 ? 6.610 -14.054 -9.564 1.00 84.44 96 ARG A CA 1
ATOM 741 C C . ARG A 1 96 ? 7.337 -12.707 -9.428 1.00 84.44 96 ARG A C 1
ATOM 743 O O . ARG A 1 96 ? 8.069 -12.323 -10.338 1.00 84.44 96 ARG A O 1
ATOM 750 N N . VAL A 1 97 ? 7.166 -11.996 -8.311 1.00 87.06 97 VAL A N 1
ATOM 751 C CA . VAL A 1 97 ? 7.859 -10.738 -8.010 1.00 87.06 97 VAL A CA 1
ATOM 752 C C . VAL A 1 97 ? 8.962 -10.993 -6.981 1.00 87.06 97 VAL A C 1
ATOM 754 O O . VAL A 1 97 ? 8.669 -11.319 -5.831 1.00 87.06 97 VAL A O 1
ATOM 757 N N . PRO A 1 98 ? 10.247 -10.802 -7.337 1.00 87.50 98 PRO A N 1
ATOM 758 C CA . PRO A 1 98 ? 11.340 -10.966 -6.384 1.00 87.50 98 PRO A CA 1
ATOM 759 C C . PRO A 1 98 ? 11.180 -10.052 -5.163 1.00 87.50 98 PRO A C 1
ATOM 761 O O . PRO A 1 98 ? 10.857 -8.873 -5.313 1.00 87.50 98 PRO A O 1
ATOM 764 N N . ALA A 1 99 ? 11.500 -10.546 -3.963 1.00 85.75 99 ALA A N 1
ATOM 765 C CA . ALA A 1 99 ? 11.339 -9.792 -2.711 1.00 85.75 99 ALA A CA 1
ATOM 766 C C . ALA A 1 99 ? 12.023 -8.409 -2.735 1.00 85.75 99 ALA A C 1
ATOM 768 O O . ALA A 1 99 ? 11.432 -7.412 -2.326 1.00 85.75 99 ALA A O 1
ATOM 769 N N . ALA A 1 100 ? 13.232 -8.314 -3.302 1.00 86.12 100 ALA A N 1
ATOM 770 C CA . ALA A 1 100 ? 13.939 -7.039 -3.456 1.00 86.12 100 ALA A CA 1
ATOM 771 C C . ALA A 1 100 ? 13.184 -6.033 -4.350 1.00 86.12 100 ALA A C 1
ATOM 773 O O . ALA A 1 100 ? 13.244 -4.824 -4.126 1.00 86.12 100 ALA A O 1
ATOM 774 N N . ARG A 1 101 ? 12.452 -6.523 -5.359 1.00 87.38 101 ARG A N 1
ATOM 775 C CA . ARG A 1 101 ? 11.606 -5.694 -6.230 1.00 87.38 101 ARG A CA 1
ATOM 776 C C . ARG A 1 101 ? 10.298 -5.326 -5.539 1.00 87.38 101 ARG A C 1
ATOM 778 O O . ARG A 1 101 ? 9.855 -4.195 -5.693 1.00 87.38 101 ARG A O 1
ATOM 785 N N . MET A 1 102 ? 9.740 -6.220 -4.725 1.00 87.69 102 MET A N 1
ATOM 786 C CA . MET A 1 102 ? 8.537 -5.966 -3.929 1.00 87.69 102 MET A CA 1
ATOM 787 C C . MET A 1 102 ? 8.709 -4.745 -3.008 1.00 87.69 102 MET A C 1
ATOM 789 O O . MET A 1 102 ? 7.861 -3.857 -3.008 1.00 87.69 102 MET A O 1
ATOM 793 N N . THR A 1 103 ? 9.847 -4.630 -2.311 1.00 85.56 103 THR A N 1
ATOM 794 C CA . THR A 1 103 ? 10.159 -3.452 -1.477 1.00 85.56 103 THR A CA 1
ATOM 795 C C . THR A 1 103 ? 10.252 -2.165 -2.299 1.00 85.56 103 THR A C 1
ATOM 797 O O . THR A 1 103 ? 9.760 -1.123 -1.873 1.00 85.56 103 THR A O 1
ATOM 800 N N . SER A 1 104 ? 10.851 -2.230 -3.494 1.00 85.56 104 SER A N 1
ATOM 801 C CA . SER A 1 104 ? 10.927 -1.080 -4.404 1.00 85.56 104 SER A CA 1
ATOM 802 C C . SER A 1 104 ? 9.540 -0.631 -4.871 1.00 85.56 104 SER A C 1
ATOM 804 O O . SER A 1 104 ? 9.281 0.567 -4.918 1.00 85.56 104 SER A O 1
ATOM 806 N N . LEU A 1 105 ? 8.651 -1.572 -5.200 1.00 84.75 105 LEU A N 1
ATOM 807 C CA . LEU A 1 105 ? 7.280 -1.277 -5.626 1.00 84.75 105 LEU A CA 1
ATOM 808 C C . LEU A 1 105 ? 6.467 -0.641 -4.490 1.00 84.75 105 LEU A C 1
ATOM 810 O O . LEU A 1 105 ? 5.780 0.350 -4.713 1.00 84.75 105 LEU A O 1
ATOM 814 N N . ALA A 1 106 ? 6.607 -1.147 -3.260 1.00 82.50 106 ALA A N 1
ATOM 815 C CA . ALA A 1 106 ? 5.900 -0.622 -2.088 1.00 82.50 106 ALA A CA 1
ATOM 816 C C . ALA A 1 106 ? 6.282 0.828 -1.725 1.00 82.50 106 ALA A C 1
ATOM 818 O O . ALA A 1 106 ? 5.492 1.530 -1.101 1.00 82.50 106 ALA A O 1
ATOM 819 N N . GLY A 1 107 ? 7.483 1.279 -2.104 1.00 72.88 107 GLY A N 1
ATOM 820 C CA . GLY A 1 107 ? 7.970 2.638 -1.846 1.00 72.88 107 GLY A CA 1
ATOM 821 C C . GLY A 1 107 ? 7.638 3.672 -2.927 1.00 72.88 107 GLY A C 1
ATOM 822 O O . GLY A 1 107 ? 8.025 4.825 -2.769 1.00 72.88 107 GLY A O 1
ATOM 823 N N . THR A 1 108 ? 6.977 3.282 -4.024 1.00 58.88 108 THR A N 1
ATOM 824 C CA . THR A 1 108 ? 6.720 4.163 -5.187 1.00 58.88 108 THR A CA 1
ATOM 825 C C . THR A 1 108 ? 5.307 4.786 -5.170 1.00 58.88 108 THR A C 1
ATOM 827 O O . THR A 1 108 ? 4.874 5.346 -6.172 1.00 58.88 108 THR A O 1
ATOM 830 N N . GLY A 1 109 ? 4.579 4.689 -4.049 1.00 50.59 109 GLY A N 1
ATOM 831 C CA . GLY A 1 109 ? 3.204 5.194 -3.885 1.00 50.59 109 GLY A CA 1
ATOM 832 C C . GLY A 1 109 ? 3.091 6.477 -3.075 1.00 50.59 109 GLY A C 1
ATOM 833 O O . GLY A 1 109 ? 3.890 6.654 -2.127 1.00 50.59 109 GLY A O 1
#